Protein AF-A0A976E689-F1 (afdb_monomer)

Structure (mmCIF, N/CA/C/O backbone):
data_AF-A0A976E689-F1
#
_entry.id   AF-A0A976E689-F1
#
loop_
_atom_site.group_PDB
_atom_site.id
_atom_site.type_symbol
_atom_site.label_atom_id
_atom_site.label_alt_id
_atom_site.label_comp_id
_atom_site.label_asym_id
_atom_site.label_entity_id
_atom_site.label_seq_id
_atom_site.pdbx_PDB_ins_code
_atom_site.Cartn_x
_atom_site.Cartn_y
_atom_site.Cartn_z
_atom_site.occupancy
_atom_site.B_iso_or_equiv
_atom_site.auth_seq_id
_atom_site.auth_comp_id
_atom_site.auth_asym_id
_atom_site.auth_atom_id
_atom_site.pdbx_PDB_model_num
ATOM 1 N N . ASP A 1 1 ? -13.313 -26.468 1.058 1.00 42.22 1 ASP A N 1
ATOM 2 C CA . ASP A 1 1 ? -14.196 -25.621 1.877 1.00 42.22 1 ASP A CA 1
ATOM 3 C C . ASP A 1 1 ? -13.605 -25.300 3.232 1.00 42.22 1 ASP A C 1
ATOM 5 O O . ASP A 1 1 ? -13.830 -26.011 4.200 1.00 42.22 1 ASP A O 1
ATOM 9 N N . THR A 1 2 ? -12.836 -24.221 3.324 1.00 52.12 2 THR A N 1
ATOM 10 C CA . THR A 1 2 ? -12.528 -23.606 4.620 1.00 52.12 2 THR A CA 1
ATOM 11 C C . THR A 1 2 ? -13.517 -22.467 4.820 1.00 52.12 2 THR A C 1
ATOM 13 O O . THR A 1 2 ? -13.253 -21.330 4.435 1.00 52.12 2 THR A O 1
ATOM 16 N N . GLY A 1 3 ? -14.707 -22.794 5.326 1.00 60.47 3 GLY A N 1
ATOM 17 C CA . GLY A 1 3 ? -15.729 -21.804 5.647 1.00 60.47 3 GLY A CA 1
ATOM 18 C C . GLY A 1 3 ? -15.215 -20.865 6.735 1.00 60.47 3 GLY A C 1
ATOM 19 O O . GLY A 1 3 ? -14.974 -21.289 7.863 1.00 60.47 3 GLY A O 1
ATOM 20 N N . HIS A 1 4 ? -15.011 -19.595 6.399 1.00 76.50 4 HIS A N 1
ATOM 21 C CA . HIS A 1 4 ? -14.729 -18.572 7.398 1.00 76.50 4 HIS A CA 1
ATOM 22 C C . HIS A 1 4 ? -16.038 -18.213 8.109 1.00 76.50 4 HIS A C 1
ATOM 24 O O . HIS A 1 4 ? -16.994 -17.784 7.464 1.00 76.50 4 HIS A O 1
ATOM 30 N N . ALA A 1 5 ? -16.091 -18.397 9.431 1.00 83.81 5 ALA A N 1
ATOM 31 C CA . ALA A 1 5 ? -17.230 -17.968 10.234 1.00 83.81 5 ALA A CA 1
ATOM 32 C C . ALA A 1 5 ? -17.267 -16.434 10.271 1.00 83.81 5 ALA A C 1
ATOM 34 O O . ALA A 1 5 ? -16.353 -15.793 10.789 1.00 83.81 5 ALA A O 1
ATOM 35 N N . HIS A 1 6 ? -18.300 -15.843 9.676 1.00 82.69 6 HIS A N 1
ATOM 36 C CA . HIS A 1 6 ? -18.509 -14.401 9.712 1.00 82.69 6 HIS A CA 1
ATOM 37 C C . HIS A 1 6 ? -19.311 -14.026 10.964 1.00 82.69 6 HIS A C 1
ATOM 39 O O . HIS A 1 6 ? -20.506 -14.311 11.050 1.00 82.69 6 HIS A O 1
ATOM 45 N N . GLU A 1 7 ? -18.667 -13.353 11.916 1.00 83.56 7 GLU A N 1
ATOM 46 C CA . GLU A 1 7 ? -19.329 -12.774 13.086 1.00 83.56 7 GLU A CA 1
ATOM 47 C C . GLU A 1 7 ? -19.742 -11.324 12.796 1.00 83.56 7 GLU A C 1
ATOM 49 O O . GL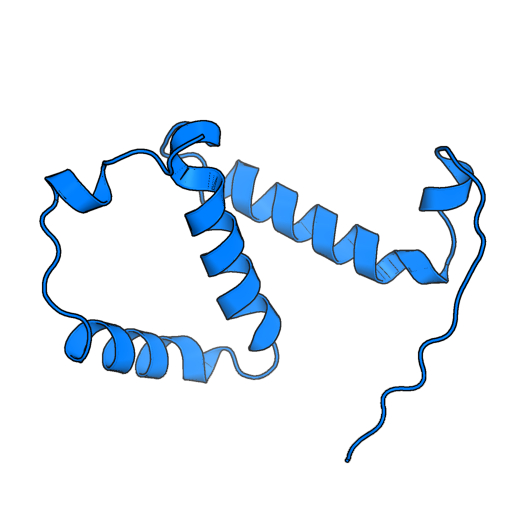U A 1 7 ? -18.921 -10.470 12.457 1.00 83.56 7 GLU A O 1
ATOM 54 N N . ARG A 1 8 ? -21.042 -11.033 12.906 1.00 84.94 8 ARG A N 1
ATOM 55 C CA . ARG A 1 8 ? -21.583 -9.687 12.686 1.00 84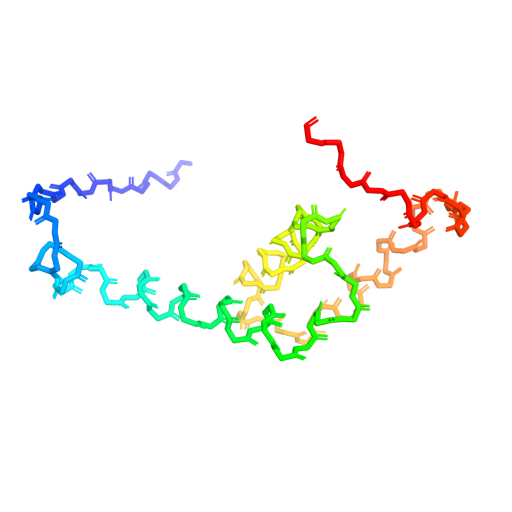.94 8 ARG A CA 1
ATOM 56 C C . ARG A 1 8 ? -21.586 -8.903 13.998 1.00 84.94 8 ARG A C 1
ATOM 58 O O . ARG A 1 8 ? -22.321 -9.254 14.914 1.00 84.94 8 ARG A O 1
ATOM 65 N N . HIS A 1 9 ? -20.895 -7.765 14.029 1.00 82.56 9 HIS A N 1
ATOM 66 C CA . HIS A 1 9 ? -20.982 -6.796 15.127 1.00 82.56 9 HIS A CA 1
ATOM 67 C C . HIS A 1 9 ? -21.805 -5.570 14.710 1.00 82.56 9 HIS A C 1
ATOM 69 O O . HIS A 1 9 ? -21.535 -4.956 13.678 1.00 82.56 9 HIS A O 1
ATOM 75 N N . ILE A 1 10 ? -22.805 -5.193 15.511 1.00 83.75 10 ILE A N 1
ATOM 76 C CA . ILE A 1 10 ? -23.602 -3.974 15.306 1.00 83.75 10 ILE A CA 1
ATOM 77 C C . ILE A 1 10 ? -23.046 -2.891 16.234 1.00 83.75 10 ILE A C 1
ATOM 79 O O . ILE A 1 10 ? -23.291 -2.919 17.434 1.00 83.75 10 ILE A O 1
ATOM 83 N N . THR A 1 11 ? -22.282 -1.945 15.691 1.00 81.06 11 THR A N 1
ATOM 84 C CA . THR A 1 11 ? -21.547 -0.939 16.485 1.00 81.06 11 THR A CA 1
ATOM 85 C C . THR A 1 11 ? -22.207 0.443 16.523 1.00 81.06 11 THR A C 1
ATOM 87 O O . THR A 1 11 ? -21.659 1.360 17.127 1.00 81.06 11 THR A O 1
ATOM 90 N N . GLY A 1 12 ? -23.367 0.623 15.882 1.00 85.19 12 GLY A N 1
ATOM 91 C CA . GLY A 1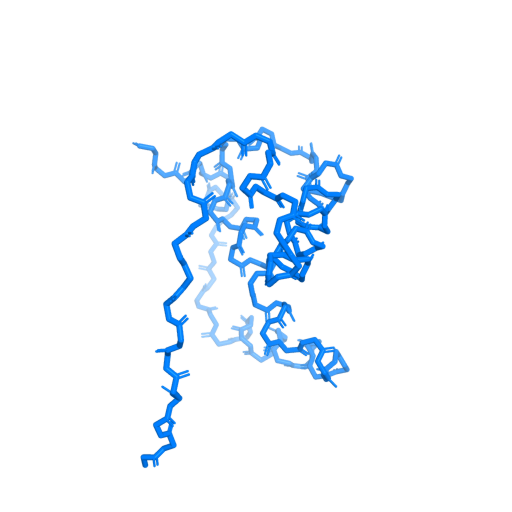 12 ? -23.946 1.953 15.661 1.00 85.19 12 GLY A CA 1
ATOM 92 C C . GLY A 1 12 ? -23.071 2.814 14.738 1.00 85.19 12 GLY A C 1
ATOM 93 O O . GLY A 1 12 ? -22.297 2.282 13.941 1.00 85.19 12 GLY A O 1
ATOM 94 N N . GLY A 1 13 ? -23.195 4.141 14.832 1.00 86.25 13 GLY A N 1
ATOM 95 C CA . GLY A 1 13 ? -22.439 5.103 14.020 1.00 86.25 13 GLY A CA 1
ATOM 96 C C . GLY A 1 13 ? -21.521 6.022 14.832 1.00 86.25 13 GLY A C 1
ATOM 97 O O . GLY A 1 13 ? -21.563 6.065 16.061 1.00 86.25 13 GLY A O 1
ATOM 98 N N . GLY A 1 14 ? -20.700 6.800 14.126 1.00 87.81 14 GLY A N 1
ATOM 99 C CA . GLY A 1 14 ? -19.856 7.838 14.719 1.00 87.81 14 GLY A CA 1
ATOM 100 C C . GLY A 1 14 ? -18.552 7.333 15.344 1.00 87.81 14 GLY A C 1
ATOM 101 O O . GLY A 1 14 ? -18.136 6.188 15.174 1.00 87.81 14 GLY A O 1
ATOM 102 N N . LYS A 1 15 ? -17.870 8.228 16.069 1.00 86.25 15 LYS A N 1
ATOM 103 C CA . LYS A 1 15 ? -16.519 7.987 16.607 1.00 86.25 15 LYS A CA 1
ATOM 104 C C . LYS A 1 15 ? -16.460 6.795 17.568 1.00 86.25 15 LYS A C 1
ATOM 106 O O . LYS A 1 15 ? -15.487 6.051 17.538 1.00 86.25 15 LYS A O 1
ATOM 111 N N . ALA A 1 16 ? -17.495 6.605 18.387 1.00 85.69 16 ALA A N 1
ATOM 112 C CA . ALA A 1 16 ? -17.574 5.490 19.328 1.00 85.69 16 ALA A CA 1
ATOM 113 C C . ALA A 1 16 ? -17.620 4.132 18.605 1.00 85.69 16 ALA A C 1
ATOM 115 O O . ALA A 1 16 ? -16.917 3.206 19.001 1.00 85.69 16 ALA A O 1
ATOM 116 N N . ALA A 1 17 ? -18.361 4.042 17.493 1.00 87.62 17 ALA A N 1
ATOM 117 C CA . ALA A 1 17 ? -18.419 2.836 16.671 1.00 87.62 17 ALA A CA 1
ATOM 118 C C . ALA A 1 17 ? -17.043 2.481 16.087 1.00 87.62 17 ALA A C 1
ATOM 120 O O . ALA A 1 17 ? -16.609 1.335 16.170 1.00 87.62 17 ALA A O 1
ATOM 121 N N . ALA A 1 18 ? -16.315 3.479 15.574 1.00 85.38 18 ALA A N 1
ATOM 122 C CA . ALA A 1 18 ? -14.969 3.287 15.032 1.00 85.38 18 ALA A CA 1
ATOM 123 C C . ALA A 1 18 ? -13.935 2.876 16.099 1.00 85.38 18 ALA A C 1
ATOM 125 O O . ALA A 1 18 ? -12.913 2.286 15.762 1.00 85.38 18 ALA A O 1
ATOM 126 N N . GLN A 1 19 ? -14.179 3.165 17.380 1.00 87.00 19 GLN A N 1
ATOM 127 C CA . GLN A 1 19 ? -13.305 2.775 18.494 1.00 87.00 19 GLN A CA 1
ATOM 128 C C . GLN A 1 19 ? -13.594 1.366 19.031 1.00 87.00 19 GLN A C 1
ATOM 130 O O . GLN A 1 19 ? -12.929 0.924 19.969 1.00 87.00 19 GLN A O 1
ATOM 135 N N . HIS A 1 20 ? -14.551 0.645 18.442 1.00 88.69 20 HIS A N 1
ATOM 136 C CA . HIS A 1 20 ? -14.875 -0.711 18.858 1.00 88.69 20 HIS A CA 1
ATOM 137 C C . HIS A 1 20 ? -13.636 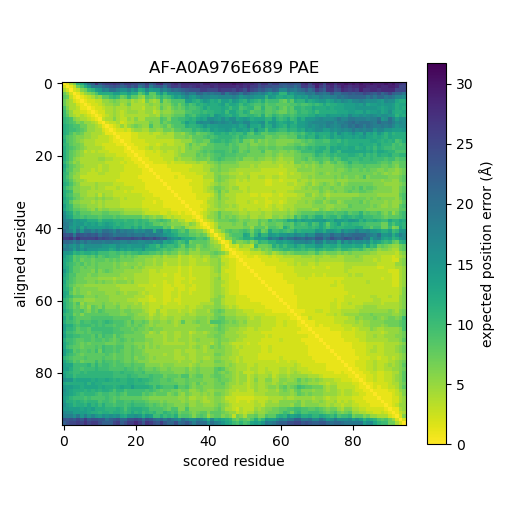-1.630 18.773 1.00 88.69 20 HIS A C 1
ATOM 139 O O . HIS A 1 20 ? -12.943 -1.620 17.750 1.00 88.69 20 HIS A O 1
ATOM 145 N N . PRO A 1 21 ? -13.354 -2.473 19.787 1.00 87.81 21 PRO A N 1
ATOM 146 C CA . PRO A 1 21 ? -12.157 -3.320 19.810 1.00 87.81 21 PRO A CA 1
ATOM 147 C C . PRO A 1 21 ? -11.993 -4.211 18.571 1.00 87.81 21 PRO A C 1
ATOM 149 O O . PRO A 1 21 ? -10.882 -4.353 18.060 1.00 87.81 21 PRO A O 1
ATOM 152 N N . ALA A 1 22 ? -13.098 -4.737 18.025 1.00 86.81 22 ALA A N 1
ATOM 153 C CA . ALA A 1 22 ? -13.080 -5.543 16.798 1.00 86.81 22 ALA A CA 1
ATOM 154 C C . ALA A 1 22 ? -12.599 -4.764 15.553 1.00 86.81 22 ALA A C 1
ATOM 156 O O . ALA A 1 22 ? -12.100 -5.363 14.605 1.00 86.81 22 ALA A O 1
ATOM 157 N N . MET A 1 23 ? -12.694 -3.428 15.551 1.00 87.31 23 MET A N 1
ATOM 158 C CA . MET A 1 23 ? -12.231 -2.580 14.446 1.00 87.31 23 MET A CA 1
ATOM 159 C C . MET A 1 23 ? -10.760 -2.174 14.570 1.00 87.31 23 MET A C 1
ATOM 161 O O . MET A 1 23 ? -10.221 -1.577 13.641 1.00 87.31 23 MET A O 1
ATOM 165 N N . ARG A 1 24 ? -10.069 -2.510 15.669 1.00 90.25 24 ARG A N 1
ATOM 166 C CA . ARG A 1 24 ? -8.685 -2.068 15.911 1.00 90.25 24 ARG A CA 1
ATOM 167 C C . ARG A 1 24 ? -7.758 -2.372 14.736 1.00 90.25 24 ARG A C 1
ATOM 169 O O . ARG A 1 24 ? -7.060 -1.479 14.269 1.00 90.25 24 ARG A O 1
ATOM 176 N N . TRP A 1 25 ? -7.783 -3.600 14.222 1.00 88.38 25 TRP A N 1
ATOM 177 C CA . TRP A 1 25 ? -6.938 -3.991 13.090 1.00 88.38 25 TRP A CA 1
ATOM 178 C C . TRP A 1 25 ? -7.364 -3.387 11.761 1.00 88.38 25 TRP A C 1
ATOM 180 O O . TRP A 1 25 ? -6.501 -3.075 10.943 1.00 88.38 25 TRP A O 1
ATOM 190 N N . VAL A 1 26 ? -8.660 -3.140 11.577 1.00 89.81 26 VAL A N 1
ATOM 191 C CA . VAL A 1 26 ? -9.168 -2.403 10.415 1.00 89.81 26 VAL A CA 1
ATOM 192 C C . VAL A 1 26 ? -8.639 -0.969 10.439 1.00 89.81 26 VAL A C 1
ATOM 194 O O . VAL A 1 26 ? -8.096 -0.498 9.443 1.00 89.81 26 VAL A O 1
ATOM 197 N N . ASN A 1 27 ? -8.688 -0.305 11.593 1.00 91.44 27 ASN A N 1
ATOM 198 C CA . ASN A 1 27 ? -8.164 1.047 11.767 1.00 91.44 27 ASN A CA 1
ATOM 199 C C . ASN A 1 27 ? -6.643 1.106 11.585 1.00 91.44 27 ASN A C 1
ATOM 201 O O . ASN A 1 27 ? -6.140 2.027 10.946 1.00 91.44 27 ASN A O 1
ATOM 205 N N . THR A 1 28 ? -5.897 0.118 12.093 1.00 92.00 28 THR A N 1
ATOM 206 C CA . THR A 1 28 ? -4.447 0.019 11.856 1.00 92.00 28 THR A CA 1
ATOM 207 C C . THR A 1 28 ? -4.139 -0.140 10.369 1.00 92.00 28 THR A C 1
ATOM 209 O O . THR A 1 28 ? -3.258 0.540 9.846 1.00 92.00 28 THR A O 1
ATOM 212 N N . LEU A 1 29 ? -4.884 -0.997 9.667 1.00 90.81 29 LEU A N 1
ATOM 213 C CA . LEU A 1 29 ? -4.741 -1.184 8.225 1.00 90.81 29 LEU A CA 1
ATOM 214 C C . LEU A 1 29 ? -5.034 0.108 7.460 1.00 90.81 29 LEU A C 1
ATOM 216 O O . LEU A 1 29 ? -4.234 0.498 6.612 1.00 90.81 29 LEU A O 1
ATOM 220 N N . GLN A 1 30 ? -6.133 0.792 7.783 1.00 89.94 30 GLN A N 1
ATOM 221 C CA . GLN A 1 30 ? -6.487 2.074 7.172 1.00 89.94 30 GLN A CA 1
ATOM 222 C C . GLN A 1 30 ? -5.441 3.158 7.462 1.00 89.94 30 GLN A C 1
ATOM 224 O O . GLN A 1 30 ? -5.095 3.927 6.567 1.00 89.94 30 GLN A O 1
ATOM 229 N N . GLY A 1 31 ? -4.889 3.199 8.677 1.00 90.31 31 GLY A N 1
ATOM 230 C CA . GLY A 1 31 ? -3.797 4.104 9.037 1.00 90.31 31 GLY A CA 1
ATOM 231 C C . GLY A 1 31 ? -2.544 3.858 8.197 1.00 90.31 31 GLY A C 1
ATOM 232 O O . GLY A 1 31 ? -1.995 4.795 7.623 1.00 90.31 31 GLY A O 1
ATOM 233 N N . ASN A 1 32 ? -2.142 2.595 8.041 1.00 88.00 32 ASN A N 1
ATOM 234 C CA . ASN A 1 32 ? -1.005 2.219 7.197 1.00 88.00 32 ASN A CA 1
ATOM 235 C C . ASN A 1 32 ? -1.243 2.560 5.722 1.00 88.00 32 ASN A C 1
ATOM 237 O O . ASN A 1 32 ? -0.338 3.063 5.059 1.00 88.00 32 ASN A O 1
ATOM 241 N N . LEU A 1 33 ? -2.457 2.323 5.217 1.00 87.88 33 LEU A N 1
ATOM 242 C CA . LEU A 1 33 ? -2.850 2.694 3.859 1.00 87.88 33 LEU A CA 1
ATOM 243 C C . LEU A 1 33 ? -2.744 4.210 3.651 1.00 87.88 33 LEU A C 1
ATOM 245 O O . LEU A 1 33 ? -2.120 4.653 2.689 1.00 87.88 33 LEU A O 1
ATOM 249 N N . LYS A 1 34 ? -3.284 5.008 4.579 1.00 85.94 34 LYS A N 1
ATOM 250 C CA . LYS A 1 34 ? -3.196 6.473 4.531 1.00 85.94 34 LYS A CA 1
ATOM 251 C C . LYS A 1 34 ? -1.745 6.952 4.527 1.00 85.94 34 LYS A C 1
ATOM 253 O O . LYS A 1 34 ? -1.408 7.828 3.738 1.00 85.94 34 LYS A O 1
ATOM 258 N N . THR A 1 35 ? -0.888 6.372 5.367 1.00 86.62 35 THR A N 1
ATOM 259 C CA . THR A 1 35 ? 0.543 6.709 5.408 1.00 86.62 35 THR A CA 1
ATOM 260 C C . THR A 1 35 ? 1.258 6.328 4.112 1.00 86.62 35 THR A C 1
ATOM 262 O O . THR A 1 35 ? 2.029 7.128 3.592 1.00 86.62 35 THR A O 1
ATOM 265 N N . ALA A 1 36 ? 0.983 5.147 3.549 1.00 81.44 36 ALA A N 1
ATOM 266 C CA . ALA A 1 36 ? 1.571 4.715 2.280 1.00 81.44 36 ALA A CA 1
ATOM 267 C C . ALA A 1 36 ? 1.177 5.647 1.120 1.00 81.44 36 ALA A C 1
ATOM 269 O O . ALA A 1 36 ? 2.029 6.039 0.321 1.00 81.44 36 ALA A O 1
ATOM 270 N N . ILE A 1 37 ? -0.097 6.051 1.073 1.00 77.62 37 ILE A N 1
ATOM 271 C CA . ILE A 1 37 ? -0.621 7.005 0.089 1.00 77.62 37 ILE A CA 1
ATOM 272 C C . ILE A 1 37 ? 0.000 8.396 0.280 1.00 77.62 37 ILE A C 1
ATOM 274 O O . ILE A 1 37 ? 0.486 8.994 -0.676 1.00 77.62 37 ILE A O 1
ATOM 278 N N . GLY A 1 38 ? -0.014 8.916 1.510 1.00 74.69 38 GLY A N 1
ATOM 279 C CA . GLY A 1 38 ? 0.439 10.273 1.816 1.00 74.69 38 GLY A CA 1
ATOM 280 C C . GLY A 1 38 ? 1.955 10.459 1.754 1.00 74.69 38 GLY A C 1
ATOM 281 O O . GLY A 1 38 ? 2.408 11.565 1.487 1.00 74.69 38 GLY A O 1
ATOM 282 N N . GLY A 1 39 ? 2.732 9.400 1.993 1.00 72.88 39 GLY A N 1
ATOM 283 C CA . GLY A 1 39 ? 4.193 9.448 1.986 1.00 72.88 39 GLY A CA 1
ATOM 284 C C . GLY A 1 39 ? 4.797 9.014 0.654 1.00 72.88 39 GLY A C 1
ATOM 285 O O . GLY A 1 39 ? 5.415 9.805 -0.049 1.00 72.88 39 GLY A O 1
ATOM 286 N N . THR A 1 40 ? 4.649 7.735 0.311 1.00 69.88 40 THR A N 1
ATOM 287 C CA . THR A 1 40 ? 5.408 7.109 -0.785 1.00 69.88 40 THR A CA 1
ATOM 288 C C . THR A 1 40 ? 4.778 7.351 -2.157 1.00 69.88 40 THR A C 1
ATOM 290 O O . THR A 1 40 ? 5.493 7.464 -3.148 1.00 69.88 40 THR A O 1
ATOM 293 N N . LEU A 1 41 ? 3.448 7.444 -2.226 1.00 70.62 41 LEU A N 1
ATOM 294 C CA . LEU A 1 41 ? 2.696 7.517 -3.487 1.00 70.62 41 LEU A CA 1
ATOM 295 C C . LEU A 1 41 ? 2.250 8.947 -3.845 1.00 70.62 41 LEU A C 1
ATOM 297 O O . LEU A 1 41 ? 1.417 9.141 -4.726 1.00 70.62 41 LEU A O 1
ATOM 301 N N . HIS A 1 42 ? 2.834 9.962 -3.200 1.00 63.12 42 HIS A N 1
ATOM 302 C CA . HIS A 1 42 ? 2.438 11.370 -3.337 1.00 63.12 42 HIS A CA 1
ATOM 303 C C . HIS A 1 42 ? 2.747 11.994 -4.714 1.00 63.12 42 HIS A C 1
ATOM 305 O O . HIS A 1 42 ? 2.382 13.135 -4.980 1.00 63.12 42 HIS A O 1
ATOM 311 N N . ALA A 1 43 ? 3.438 11.263 -5.596 1.00 55.94 43 ALA A N 1
ATOM 312 C CA . ALA A 1 43 ? 4.059 11.807 -6.802 1.00 55.94 43 ALA A CA 1
ATOM 313 C C . ALA A 1 43 ? 3.074 12.286 -7.885 1.00 55.94 43 ALA A C 1
ATOM 315 O O . ALA A 1 43 ? 3.456 13.083 -8.736 1.00 55.94 43 ALA A O 1
ATOM 316 N N . PHE A 1 44 ? 1.825 11.826 -7.883 1.00 53.66 44 PHE A N 1
ATOM 317 C CA . PHE A 1 44 ? 0.827 12.218 -8.875 1.00 53.66 44 PHE A CA 1
ATOM 318 C C . PHE A 1 44 ? -0.542 12.208 -8.218 1.00 53.66 44 PHE A C 1
ATOM 320 O O . PHE A 1 44 ? -0.941 11.157 -7.719 1.00 53.66 44 PHE A O 1
ATOM 327 N N . ASP A 1 45 ? -1.205 13.370 -8.221 1.00 66.12 45 ASP A N 1
ATOM 328 C CA . ASP A 1 45 ? -2.659 13.559 -8.147 1.00 66.12 45 ASP A CA 1
ATOM 329 C C . ASP A 1 45 ? -3.397 12.286 -7.713 1.00 66.12 45 ASP A C 1
ATOM 331 O O . ASP A 1 45 ? -3.685 11.426 -8.543 1.00 66.12 45 ASP A O 1
ATOM 335 N N . PHE A 1 46 ? -3.612 12.112 -6.403 1.00 69.56 46 PHE A N 1
ATOM 336 C CA . PHE A 1 46 ? -4.141 10.859 -5.856 1.00 69.56 46 PHE A CA 1
ATOM 337 C C . PHE A 1 46 ? -5.402 10.398 -6.597 1.00 69.56 46 PHE A C 1
ATOM 339 O O . PHE A 1 46 ? -5.534 9.214 -6.893 1.00 69.56 46 PHE A O 1
ATOM 346 N N . ALA A 1 47 ? -6.276 11.338 -6.967 1.00 72.44 47 ALA A N 1
ATOM 347 C CA . ALA A 1 47 ? -7.495 11.055 -7.716 1.00 72.44 47 ALA A CA 1
ATOM 348 C C . ALA A 1 47 ? -7.214 10.420 -9.089 1.00 72.44 47 ALA A C 1
ATOM 350 O O . ALA A 1 47 ? -7.968 9.567 -9.541 1.00 72.44 47 ALA A O 1
ATOM 351 N N . ARG A 1 48 ? -6.097 10.770 -9.730 1.00 80.50 48 ARG A N 1
ATOM 352 C CA . ARG A 1 48 ? -5.687 10.241 -11.036 1.00 80.50 48 ARG A CA 1
ATOM 353 C C . ARG A 1 48 ? -5.327 8.756 -10.997 1.00 80.50 48 ARG A C 1
ATOM 355 O O . ARG A 1 48 ? -5.516 8.071 -11.998 1.00 80.50 48 ARG A O 1
ATOM 362 N N . HIS A 1 49 ? -4.766 8.255 -9.897 1.00 83.75 49 HIS A N 1
ATOM 363 C CA . HIS A 1 49 ? -4.207 6.895 -9.829 1.00 83.75 49 HIS A CA 1
ATOM 364 C C . HIS A 1 49 ? -4.647 6.098 -8.590 1.00 83.75 49 HIS A C 1
ATOM 366 O O . HIS A 1 49 ? -3.998 5.112 -8.231 1.00 83.75 49 HIS A O 1
ATOM 372 N N . ALA A 1 50 ? -5.751 6.499 -7.955 1.00 83.50 50 ALA A N 1
ATOM 373 C CA . ALA A 1 50 ? -6.235 5.924 -6.701 1.00 83.50 50 ALA A CA 1
ATOM 374 C C . ALA A 1 50 ? -6.374 4.395 -6.762 1.00 83.50 50 ALA A C 1
ATOM 376 O O . ALA A 1 50 ? -5.876 3.701 -5.872 1.00 83.50 50 ALA A O 1
ATOM 377 N N . ASP A 1 51 ? -6.965 3.862 -7.834 1.00 86.12 51 ASP A N 1
ATOM 378 C CA . ASP A 1 51 ? -7.202 2.421 -7.965 1.00 86.12 51 ASP A CA 1
ATOM 379 C C . ASP A 1 51 ? -5.898 1.627 -8.074 1.00 86.12 51 ASP A C 1
ATOM 3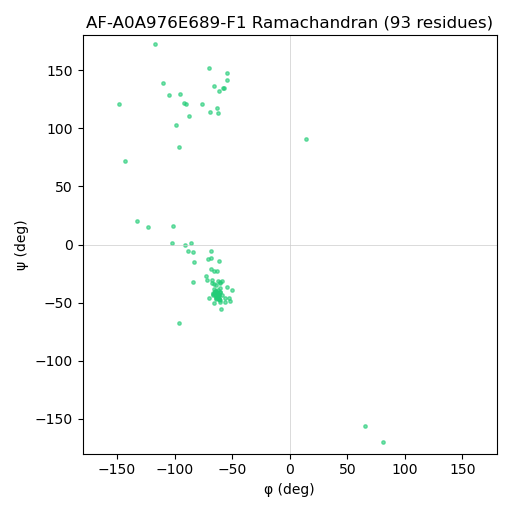81 O O . ASP A 1 51 ? -5.758 0.573 -7.451 1.00 86.12 51 ASP A O 1
ATOM 385 N N . ARG A 1 52 ? -4.890 2.149 -8.787 1.00 87.19 52 ARG A N 1
ATOM 386 C CA . ARG A 1 52 ? -3.566 1.505 -8.868 1.00 87.19 52 ARG A CA 1
ATOM 387 C C . ARG A 1 52 ? -2.856 1.510 -7.528 1.00 87.19 52 ARG A C 1
ATOM 389 O O . ARG A 1 52 ? -2.287 0.489 -7.147 1.00 87.19 52 ARG A O 1
ATOM 396 N N . TYR A 1 53 ? -2.919 2.623 -6.801 1.00 86.12 53 TYR A N 1
ATOM 397 C CA . TYR A 1 53 ? -2.338 2.723 -5.464 1.00 86.12 53 TYR A CA 1
ATOM 398 C C . TYR A 1 53 ? -3.011 1.755 -4.487 1.00 86.12 53 TYR A C 1
ATOM 400 O O . TYR A 1 53 ? -2.329 1.066 -3.722 1.00 86.12 53 TYR A O 1
ATOM 408 N N . LEU A 1 54 ? -4.339 1.635 -4.551 1.00 87.69 54 LEU A N 1
ATOM 409 C CA . LEU A 1 54 ? -5.083 0.682 -3.735 1.00 87.69 54 LEU A CA 1
ATOM 410 C C . LEU A 1 54 ? -4.757 -0.767 -4.116 1.00 87.69 54 LEU A C 1
ATOM 412 O O . LEU A 1 54 ? -4.530 -1.597 -3.233 1.00 87.69 54 LEU A O 1
ATOM 416 N N . ALA A 1 55 ? -4.684 -1.073 -5.412 1.00 89.81 55 ALA A N 1
ATOM 417 C CA . ALA A 1 55 ? -4.344 -2.401 -5.910 1.00 89.81 55 ALA A CA 1
ATOM 418 C C . ALA A 1 55 ? -2.924 -2.821 -5.499 1.00 89.81 55 ALA A C 1
ATOM 420 O O . ALA A 1 55 ? -2.716 -3.953 -5.061 1.00 89.81 55 ALA A O 1
ATOM 421 N N . GLU A 1 56 ? -1.954 -1.910 -5.580 1.00 88.88 56 GLU A N 1
ATOM 422 C CA . GLU A 1 56 ? -0.579 -2.126 -5.126 1.00 88.88 56 GLU A CA 1
ATOM 423 C C . GLU A 1 56 ? -0.526 -2.412 -3.620 1.00 88.88 56 GLU A C 1
ATOM 425 O O . GLU A 1 56 ? 0.107 -3.385 -3.189 1.00 88.88 56 GLU A O 1
ATOM 430 N N . PHE A 1 57 ? -1.235 -1.613 -2.814 1.00 88.88 57 PHE A N 1
ATOM 431 C CA . PHE A 1 57 ? -1.330 -1.839 -1.376 1.00 88.88 57 PHE A CA 1
ATOM 432 C C . PHE A 1 57 ? -1.966 -3.196 -1.062 1.00 88.88 57 PHE A C 1
ATOM 434 O O . PHE A 1 57 ? -1.393 -3.977 -0.302 1.00 88.88 57 PHE A O 1
ATOM 441 N N . ALA A 1 58 ? -3.108 -3.517 -1.675 1.00 91.25 58 ALA A N 1
ATOM 442 C CA . ALA A 1 58 ? -3.797 -4.790 -1.483 1.00 91.25 58 ALA A CA 1
ATOM 443 C C . ALA A 1 58 ? -2.916 -5.979 -1.896 1.00 91.25 58 ALA A C 1
ATOM 445 O O . ALA A 1 58 ? -2.851 -6.990 -1.191 1.00 91.25 58 ALA A O 1
ATOM 446 N N . TRP A 1 59 ? -2.181 -5.854 -3.005 1.00 91.25 59 TRP A N 1
ATOM 447 C CA . TRP A 1 59 ? -1.281 -6.894 -3.494 1.00 91.25 59 TRP A CA 1
ATOM 448 C C . TRP A 1 59 ? -0.163 -7.219 -2.497 1.00 91.25 59 TRP A C 1
ATOM 450 O O . TRP A 1 59 ? 0.100 -8.407 -2.261 1.00 91.25 59 TRP A O 1
ATOM 460 N N . ARG A 1 60 ? 0.442 -6.192 -1.878 1.00 90.19 60 ARG A N 1
ATOM 461 C CA . ARG A 1 60 ? 1.436 -6.345 -0.802 1.00 90.19 60 ARG A CA 1
ATOM 462 C C . ARG A 1 60 ? 0.803 -6.844 0.492 1.00 90.19 60 ARG A C 1
ATOM 464 O O . ARG A 1 60 ? 1.314 -7.784 1.093 1.00 90.19 60 ARG A O 1
ATOM 471 N N . PHE A 1 61 ? -0.322 -6.264 0.909 1.00 89.31 61 PHE A N 1
ATOM 472 C CA . PHE A 1 61 ? -0.994 -6.601 2.164 1.00 89.31 61 PHE A CA 1
ATOM 473 C C . PHE A 1 61 ? -1.432 -8.071 2.214 1.00 89.31 61 PHE A C 1
ATOM 475 O O . PHE A 1 61 ? -1.233 -8.749 3.227 1.00 89.31 61 PHE A O 1
ATOM 482 N N . ASN A 1 62 ? -1.949 -8.599 1.102 1.00 91.12 62 ASN A N 1
ATOM 483 C CA . ASN A 1 62 ? -2.352 -10.003 0.974 1.00 91.12 62 ASN A CA 1
ATOM 484 C C . ASN A 1 62 ? -1.166 -10.983 0.997 1.00 91.12 62 ASN A C 1
ATOM 486 O O . ASN A 1 62 ? -1.368 -12.187 1.109 1.00 91.12 62 ASN A O 1
ATOM 490 N N . ARG A 1 63 ? 0.068 -10.481 0.894 1.00 92.12 63 ARG A N 1
ATOM 491 C CA . ARG A 1 63 ? 1.318 -11.258 0.899 1.00 92.12 63 ARG A CA 1
ATOM 492 C C . ARG A 1 63 ? 2.279 -10.810 1.996 1.00 92.12 63 ARG A C 1
ATOM 494 O O . ARG A 1 63 ? 3.447 -11.174 1.980 1.00 92.12 63 ARG A O 1
ATOM 501 N N . ARG A 1 64 ? 1.790 -10.043 2.974 1.00 90.56 64 ARG A N 1
ATOM 502 C CA . ARG A 1 64 ? 2.613 -9.420 4.024 1.00 90.56 64 ARG A CA 1
ATOM 503 C C . ARG A 1 64 ? 3.371 -10.413 4.911 1.00 90.56 64 ARG A C 1
ATOM 505 O O . ARG A 1 64 ? 4.261 -10.003 5.638 1.00 90.56 64 ARG A O 1
ATOM 512 N N . THR A 1 65 ? 3.015 -11.693 4.873 1.00 91.62 65 THR A N 1
ATOM 513 C CA . THR A 1 65 ? 3.702 -12.766 5.602 1.00 91.62 65 THR A CA 1
ATOM 514 C C . THR A 1 65 ? 4.936 -13.302 4.872 1.00 91.62 65 THR A C 1
ATOM 516 O O . THR A 1 65 ? 5.745 -13.979 5.490 1.00 91.62 65 THR A O 1
ATOM 519 N N . ASP A 1 66 ? 5.093 -13.004 3.580 1.00 93.31 66 ASP A N 1
ATOM 520 C CA . ASP A 1 66 ? 6.212 -13.442 2.740 1.00 93.31 66 ASP A CA 1
ATOM 521 C C . ASP A 1 66 ? 6.587 -12.324 1.752 1.00 93.31 66 ASP A C 1
ATOM 523 O O . ASP A 1 66 ? 6.313 -12.374 0.546 1.00 93.31 66 ASP A O 1
ATOM 527 N N . LEU A 1 67 ? 7.192 -11.266 2.299 1.00 89.25 67 LEU A N 1
ATOM 528 C CA . LEU A 1 67 ? 7.623 -10.105 1.518 1.00 89.25 67 LEU A CA 1
ATOM 529 C C . LEU A 1 67 ? 8.770 -10.435 0.556 1.00 89.25 67 LEU A C 1
ATOM 531 O O . LEU A 1 67 ? 8.846 -9.836 -0.517 1.00 89.25 67 LEU A O 1
ATOM 535 N N . ALA A 1 68 ? 9.633 -11.394 0.904 1.00 92.75 68 ALA A N 1
ATOM 536 C CA . ALA A 1 68 ? 10.753 -11.806 0.060 1.00 92.75 68 ALA A CA 1
ATOM 537 C C . ALA A 1 68 ? 10.269 -12.336 -1.299 1.00 92.75 68 ALA A C 1
ATOM 539 O O . ALA A 1 68 ? 10.898 -12.081 -2.326 1.00 92.75 68 ALA A O 1
ATOM 540 N N . SER A 1 69 ? 9.098 -12.984 -1.339 1.00 94.38 69 SER A N 1
ATOM 541 C CA . SER A 1 69 ? 8.504 -13.446 -2.595 1.00 94.38 69 SER A CA 1
ATOM 542 C C . SER A 1 69 ? 7.965 -12.337 -3.506 1.00 94.38 69 SER A C 1
ATOM 544 O O . SER A 1 69 ? 7.671 -12.607 -4.672 1.00 94.38 69 SER A O 1
ATOM 546 N N . LEU A 1 70 ? 7.819 -11.092 -3.033 1.00 93.38 70 LEU A N 1
ATOM 547 C CA . LEU A 1 70 ? 7.222 -10.017 -3.832 1.00 93.38 70 LEU A CA 1
ATOM 548 C C . LEU A 1 70 ? 8.069 -9.684 -5.061 1.00 93.38 70 LEU A C 1
ATOM 550 O O . LEU A 1 70 ? 7.522 -9.587 -6.155 1.00 93.38 70 LEU A O 1
ATOM 554 N N . VAL A 1 71 ? 9.387 -9.552 -4.902 1.00 93.69 71 VAL A N 1
ATOM 555 C CA . VAL A 1 71 ? 10.307 -9.210 -6.000 1.00 93.69 71 VAL A CA 1
ATOM 556 C C . VAL A 1 71 ? 10.271 -10.250 -7.128 1.00 93.69 71 VAL A C 1
ATOM 558 O O . VAL A 1 71 ? 9.961 -9.865 -8.259 1.00 93.69 71 VAL A O 1
ATOM 561 N N . PRO A 1 72 ? 10.498 -11.557 -6.878 1.00 96.25 72 PRO A N 1
ATOM 562 C CA . PRO A 1 72 ? 10.446 -12.554 -7.946 1.00 96.25 72 PRO A CA 1
ATOM 563 C C . PRO A 1 72 ? 9.047 -12.678 -8.569 1.00 96.25 72 PRO A C 1
ATOM 565 O O . PRO A 1 72 ? 8.931 -12.853 -9.781 1.00 96.25 72 PRO A O 1
ATOM 568 N N . ARG A 1 73 ? 7.966 -12.519 -7.789 1.00 94.69 73 ARG A N 1
ATOM 569 C CA . ARG A 1 73 ? 6.593 -12.522 -8.328 1.00 94.69 73 ARG A CA 1
ATOM 570 C C . ARG A 1 73 ? 6.319 -11.318 -9.220 1.00 94.69 73 ARG A C 1
ATOM 572 O O . ARG A 1 73 ? 5.660 -11.474 -10.246 1.00 94.69 73 ARG A O 1
ATOM 579 N N . LEU A 1 74 ? 6.781 -10.134 -8.823 1.00 93.25 74 LEU A N 1
ATOM 580 C CA . LEU A 1 74 ? 6.631 -8.923 -9.618 1.00 93.25 74 LEU A CA 1
ATOM 581 C C . LEU A 1 74 ? 7.401 -9.067 -10.927 1.00 93.25 74 LEU A C 1
ATOM 583 O O . LEU A 1 74 ? 6.817 -8.845 -11.979 1.00 93.25 74 LEU A O 1
ATOM 587 N N . LEU A 1 75 ? 8.655 -9.527 -10.874 1.00 95.38 75 LEU A N 1
ATOM 588 C CA . LEU A 1 75 ? 9.461 -9.790 -12.065 1.00 95.38 75 LEU A CA 1
ATOM 589 C C . LEU A 1 75 ? 8.759 -10.773 -13.008 1.00 95.38 75 LEU A C 1
ATOM 591 O O . LEU A 1 75 ? 8.585 -10.477 -14.189 1.00 95.38 75 LEU A O 1
ATOM 595 N N . PHE A 1 76 ? 8.283 -11.902 -12.476 1.00 96.50 76 PHE A N 1
ATOM 596 C CA . PHE A 1 76 ? 7.531 -12.883 -13.253 1.00 96.50 76 PHE A CA 1
ATOM 597 C C . PHE A 1 76 ? 6.297 -12.258 -13.917 1.00 96.50 76 PHE A C 1
ATOM 599 O O . PHE A 1 76 ? 6.062 -12.462 -15.106 1.00 96.50 76 PHE A O 1
ATOM 606 N N . ARG A 1 77 ? 5.510 -11.462 -13.184 1.00 94.69 77 ARG A N 1
ATOM 607 C CA . ARG A 1 77 ? 4.332 -10.780 -13.742 1.00 94.69 77 ARG A CA 1
ATOM 608 C C . ARG A 1 77 ? 4.710 -9.749 -14.801 1.00 94.69 77 ARG A C 1
ATOM 610 O O . ARG A 1 77 ? 4.034 -9.701 -15.822 1.00 94.69 77 ARG A O 1
ATOM 617 N N . SER A 1 78 ? 5.774 -8.981 -14.596 1.00 92.25 78 SER A N 1
ATOM 618 C CA . SER A 1 78 ? 6.250 -7.979 -15.553 1.00 92.25 78 SER A CA 1
ATOM 619 C C . SER A 1 78 ? 6.671 -8.610 -16.878 1.00 92.25 78 SER A C 1
ATOM 621 O O . SER A 1 78 ? 6.272 -8.117 -17.925 1.00 92.25 78 SER A O 1
ATOM 623 N N . VAL A 1 79 ? 7.401 -9.731 -16.839 1.00 96.12 79 VAL A N 1
ATOM 624 C CA . VAL A 1 79 ? 7.831 -10.458 -18.049 1.00 96.12 79 VAL A CA 1
ATOM 625 C C . VAL A 1 79 ? 6.641 -11.049 -18.814 1.00 96.12 79 VAL A C 1
ATOM 627 O O . VAL A 1 79 ? 6.656 -11.092 -20.039 1.00 96.12 79 VAL A O 1
ATOM 630 N N . ASN A 1 80 ? 5.593 -11.473 -18.105 1.00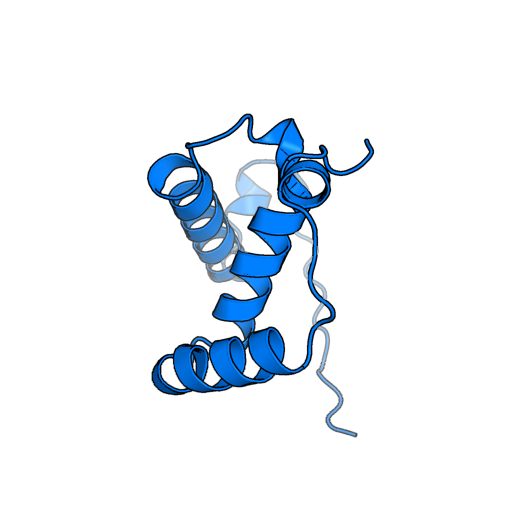 96.56 80 ASN A N 1
ATOM 631 C CA . ASN A 1 80 ? 4.401 -12.077 -18.709 1.00 96.56 80 ASN A CA 1
ATOM 632 C C . ASN A 1 80 ? 3.291 -11.063 -19.050 1.00 96.56 80 ASN A C 1
ATOM 634 O O . ASN A 1 80 ? 2.233 -11.454 -19.543 1.00 96.56 80 ASN A O 1
ATOM 638 N N . THR A 1 81 ? 3.484 -9.773 -18.768 1.00 92.88 81 THR A N 1
ATOM 639 C CA . THR A 1 81 ? 2.503 -8.730 -19.091 1.00 92.88 81 THR A CA 1
ATOM 640 C C . THR A 1 81 ? 2.867 -8.098 -20.434 1.00 92.88 81 THR A C 1
ATOM 642 O O . THR A 1 81 ? 4.006 -7.661 -20.594 1.00 92.88 81 THR A O 1
ATOM 645 N N . PRO A 1 82 ? 1.928 -7.988 -21.397 1.00 94.81 82 PRO A N 1
ATOM 646 C CA . PRO A 1 82 ? 2.192 -7.294 -22.652 1.00 94.81 82 PRO A CA 1
ATOM 647 C C . PRO A 1 82 ? 2.696 -5.864 -22.411 1.00 94.81 82 PRO A C 1
ATOM 649 O O . PRO A 1 82 ? 2.185 -5.189 -21.506 1.00 94.81 82 PRO A O 1
ATOM 652 N N . PRO A 1 83 ? 3.655 -5.372 -23.216 1.00 91.75 83 PRO A N 1
ATOM 653 C CA . PRO A 1 83 ? 4.218 -4.044 -23.028 1.00 91.75 83 PRO A CA 1
ATOM 654 C C . PRO A 1 83 ? 3.121 -2.977 -23.085 1.00 91.75 83 PRO A C 1
ATOM 656 O O . PRO A 1 83 ? 2.244 -2.988 -23.952 1.00 91.75 83 PRO A O 1
ATOM 659 N N . ARG A 1 84 ? 3.170 -2.036 -22.139 1.00 91.25 84 ARG A N 1
ATOM 660 C CA . ARG A 1 84 ? 2.278 -0.872 -22.087 1.00 91.25 84 ARG A CA 1
ATOM 661 C C . ARG A 1 84 ? 3.075 0.380 -22.414 1.00 91.25 84 ARG A C 1
ATOM 663 O O . ARG A 1 84 ? 4.199 0.549 -21.952 1.00 91.25 84 ARG A O 1
ATOM 670 N N . THR A 1 85 ? 2.491 1.273 -23.204 1.00 93.31 85 THR A N 1
ATOM 671 C CA . THR A 1 85 ? 3.133 2.546 -23.536 1.00 93.31 85 THR A CA 1
ATOM 672 C C . THR A 1 85 ? 3.174 3.467 -22.317 1.00 93.31 85 THR A C 1
ATOM 674 O O . THR A 1 85 ? 2.288 3.440 -21.459 1.00 93.31 85 THR A O 1
ATOM 677 N N . ALA A 1 86 ? 4.165 4.361 -22.263 1.00 88.94 86 ALA A N 1
ATOM 678 C CA . ALA A 1 86 ? 4.235 5.379 -21.213 1.00 88.94 86 ALA A CA 1
ATOM 679 C C . ALA A 1 86 ? 2.991 6.289 -21.196 1.00 88.94 86 ALA A C 1
ATOM 681 O O . ALA A 1 86 ? 2.567 6.749 -20.139 1.00 88.94 86 ALA A O 1
ATOM 682 N N . SER A 1 87 ? 2.375 6.530 -22.361 1.00 89.88 87 SER A N 1
ATOM 683 C CA . SER A 1 87 ? 1.113 7.269 -22.449 1.00 89.88 87 SER A CA 1
ATOM 684 C C . SER A 1 87 ? -0.033 6.533 -21.763 1.00 89.88 87 SER A C 1
ATOM 686 O O . SER A 1 87 ? -0.796 7.175 -21.054 1.00 89.88 87 SER A O 1
ATOM 688 N N . TRP A 1 88 ? -0.128 5.208 -21.915 1.00 89.94 88 TRP A N 1
ATOM 689 C CA . TRP A 1 88 ? -1.126 4.386 -21.229 1.00 89.94 88 TRP A CA 1
ATOM 690 C C . TRP A 1 88 ? -0.938 4.429 -19.710 1.00 89.94 88 TRP A C 1
ATOM 692 O O . TRP A 1 88 ? -1.897 4.673 -18.984 1.00 89.94 88 TRP A O 1
ATOM 702 N N . LEU A 1 89 ? 0.304 4.294 -19.231 1.00 85.88 89 LEU A N 1
ATOM 703 C CA . LEU A 1 8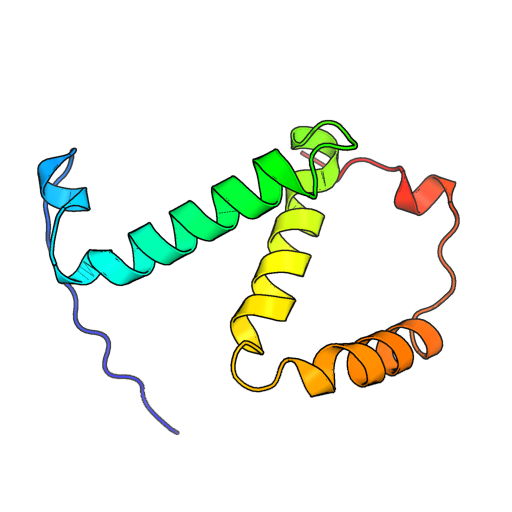9 ? 0.619 4.354 -17.798 1.00 85.88 89 LEU A CA 1
ATOM 704 C C . LEU A 1 89 ? 0.271 5.709 -17.169 1.00 85.88 89 LEU A C 1
ATOM 706 O O . LEU A 1 89 ? -0.116 5.761 -16.009 1.00 85.88 89 LEU A O 1
ATOM 710 N N . ARG A 1 90 ? 0.353 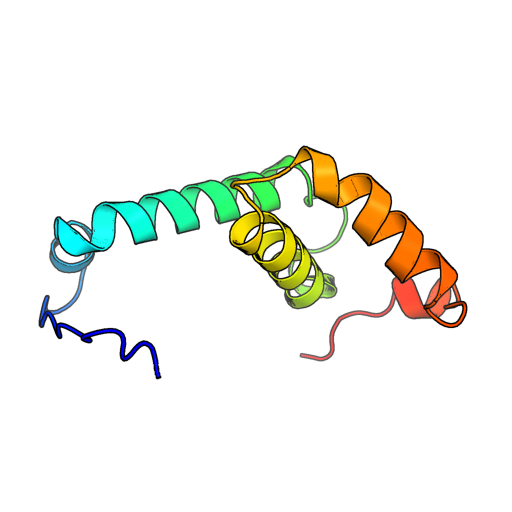6.806 -17.922 1.00 85.94 90 ARG A N 1
ATOM 711 C CA . ARG A 1 90 ? -0.001 8.143 -17.421 1.00 85.94 90 ARG A CA 1
ATOM 712 C C . ARG A 1 90 ? -1.493 8.466 -17.488 1.00 85.94 90 ARG A C 1
ATOM 714 O O . ARG A 1 90 ? -1.886 9.520 -16.992 1.00 85.94 90 ARG A O 1
ATOM 721 N N . ARG A 1 91 ? -2.322 7.606 -18.094 1.00 86.56 91 ARG A N 1
ATOM 722 C CA . ARG A 1 91 ? -3.771 7.840 -18.131 1.00 86.56 91 ARG A CA 1
ATOM 723 C C . ARG A 1 91 ? -4.353 7.768 -16.714 1.00 86.56 91 ARG A C 1
ATOM 725 O O . ARG A 1 91 ? -3.971 6.845 -15.985 1.00 86.56 91 ARG A O 1
ATOM 732 N N . PRO A 1 92 ? -5.251 8.704 -16.345 1.00 83.81 92 PRO A N 1
ATOM 733 C CA . PRO A 1 92 ? -6.063 8.562 -15.147 1.00 83.81 92 PRO A CA 1
ATOM 734 C C . PRO A 1 92 ? -6.828 7.239 -15.173 1.00 83.81 92 PRO A C 1
ATOM 736 O O . PRO A 1 92 ? -7.227 6.774 -16.244 1.00 83.81 92 PRO A O 1
ATOM 739 N N . GLU A 1 93 ? -7.040 6.662 -13.998 1.00 80.81 93 GLU A N 1
ATOM 740 C CA . GLU A 1 93 ? -8.129 5.708 -13.796 1.00 80.81 93 GLU A CA 1
ATOM 741 C C . GLU A 1 93 ? -9.446 6.455 -14.081 1.00 80.81 93 GLU A C 1
ATOM 743 O O . GLU A 1 93 ? -9.608 7.605 -13.666 1.00 80.81 93 GLU A O 1
ATOM 748 N N . SER A 1 94 ? -10.336 5.870 -14.884 1.00 63.50 94 SER A N 1
ATOM 749 C CA . SER A 1 94 ? -11.613 6.496 -15.247 1.00 63.50 94 SER A CA 1
ATOM 750 C C . SER A 1 94 ? 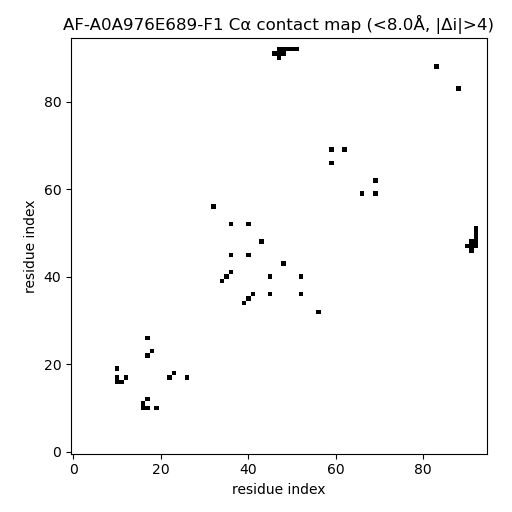-12.463 6.683 -13.986 1.00 63.50 94 SER A C 1
ATOM 752 O O . SER A 1 94 ? -12.809 5.687 -13.355 1.00 63.50 94 SER A O 1
ATOM 754 N N . GLY A 1 95 ? -12.789 7.928 -13.633 1.00 52.47 95 GLY A N 1
ATOM 755 C CA . GLY A 1 95 ? -13.841 8.242 -12.659 1.00 52.47 95 GLY A CA 1
ATOM 756 C C . GLY A 1 95 ? -15.227 8.164 -13.279 1.00 52.47 95 GLY A C 1
ATOM 757 O O . GLY A 1 95 ? -15.333 8.470 -14.491 1.00 52.47 95 GLY A O 1
#

pLDDT: mean 84.51, std 10.92, range [42.22, 96.56]

Radius of gyration: 17.6 Å; Cα contacts (8 Å, |Δi|>4): 30; chains: 1; bounding box: 35×39×43 Å

Foldseek 3Di:
DPDDDDDDDDQDDDDRSCPPPVNPVVVVLVVVLCCCCVPVVVPDDCQQCVVVSVVVSCVCVVCVVPNVVPVVVVVVVVVVDPDDDPVRVNGGDDD

Sequence (95 aa):
DTGHAHERHITGGGKAAAQHPAMRWVNTLQGNLKTAIGGTLHAFDFARHADRYLAEFAWRFNRRTDLASLVPRLLFRSVNTPPRTASWLRRPESG

Mean predicted aligned error: 7.45 Å

Solvent-accessible surface area (backbone atoms only — not comparable to full-atom values): 6024 Å² total; per-residue (Å²): 136,85,80,77,85,83,82,88,81,89,58,78,72,64,73,70,27,66,65,35,77,89,37,49,66,58,53,52,51,51,50,50,49,50,49,47,47,67,63,78,52,58,86,52,62,61,81,40,44,45,68,60,56,50,49,52,50,51,60,47,62,80,36,64,92,51,60,79,56,47,59,65,50,49,51,54,48,56,74,72,45,80,91,75,54,74,70,62,72,67,48,57,59,88,127

Secondary structure (DSSP, 8-state):
------------SHHHHHT-GGGHHHHHHHHHHHHHHHHTSTTS-HHHHHHHHHHHHHHHHTTTT-STTHHHHHHHHHHTSPP--HHHHTSPPP-